Protein AF-A0A4Q3SLE3-F1 (afdb_monomer_lite)

Structure (mmCIF, N/CA/C/O backbone):
data_AF-A0A4Q3SLE3-F1
#
_entry.id   AF-A0A4Q3SLE3-F1
#
loop_
_atom_site.group_PDB
_atom_site.id
_atom_site.type_symbol
_atom_site.label_atom_id
_atom_site.label_alt_id
_atom_site.label_comp_id
_atom_site.label_asym_id
_atom_site.label_entity_id
_atom_site.label_seq_id
_atom_site.pdbx_PDB_ins_code
_atom_site.Cartn_x
_atom_site.Cartn_y
_atom_site.Cartn_z
_atom_site.occupancy
_atom_site.B_iso_or_equiv
_atom_site.auth_seq_id
_atom_site.auth_comp_id
_atom_site.auth_asym_id
_atom_site.auth_atom_id
_atom_site.pdbx_PDB_model_num
ATOM 1 N N . MET A 1 1 ? 1.184 3.377 12.879 1.00 88.19 1 MET A N 1
ATOM 2 C CA . MET A 1 1 ? 1.722 2.509 11.807 1.00 88.19 1 MET A CA 1
ATOM 3 C C . MET A 1 1 ? 2.147 3.395 10.651 1.00 88.19 1 MET A C 1
ATOM 5 O O . MET A 1 1 ? 1.398 4.305 10.328 1.00 88.19 1 MET A O 1
ATOM 9 N N . PHE A 1 2 ? 3.314 3.153 10.057 1.00 89.50 2 PHE A N 1
ATOM 10 C CA . PHE A 1 2 ? 3.859 3.960 8.957 1.00 89.50 2 PHE A CA 1
ATOM 11 C C . PHE A 1 2 ? 4.018 3.076 7.724 1.00 89.50 2 PHE A C 1
ATOM 13 O O . PHE A 1 2 ? 4.779 2.111 7.771 1.00 89.50 2 PHE A O 1
ATOM 20 N N . GLY A 1 3 ? 3.253 3.347 6.664 1.00 85.38 3 GLY A N 1
ATOM 21 C CA . GLY A 1 3 ? 3.380 2.647 5.377 1.00 85.38 3 GLY A CA 1
ATOM 22 C C . GLY A 1 3 ? 3.155 1.131 5.404 1.00 85.38 3 GLY A C 1
ATOM 23 O O . GLY A 1 3 ? 3.492 0.442 4.445 1.00 85.38 3 GLY A O 1
ATOM 24 N N . THR A 1 4 ? 2.629 0.574 6.499 1.00 89.19 4 THR A N 1
ATOM 25 C CA . THR A 1 4 ? 2.456 -0.875 6.635 1.00 89.19 4 THR A CA 1
ATOM 26 C C . THR A 1 4 ? 1.353 -1.360 5.690 1.00 89.19 4 THR A C 1
ATOM 28 O O . THR A 1 4 ? 0.245 -0.820 5.738 1.00 89.19 4 THR A O 1
ATOM 31 N N . PRO A 1 5 ? 1.618 -2.373 4.847 1.00 88.81 5 PRO A N 1
ATOM 32 C CA . PRO A 1 5 ? 0.598 -2.949 3.982 1.00 88.81 5 PRO A CA 1
ATOM 33 C C . PRO A 1 5 ? -0.432 -3.696 4.814 1.00 88.81 5 PRO A C 1
ATOM 35 O O . PRO A 1 5 ? -0.075 -4.617 5.544 1.00 88.81 5 PRO A O 1
ATOM 38 N N . ASN A 1 6 ? -1.703 -3.334 4.658 1.00 89.25 6 ASN A N 1
ATOM 39 C CA . ASN A 1 6 ? -2.808 -4.070 5.254 1.00 89.25 6 ASN A CA 1
ATOM 40 C C . ASN A 1 6 ? -3.577 -4.903 4.230 1.00 89.25 6 ASN A C 1
ATOM 42 O O . ASN A 1 6 ? -4.435 -5.667 4.621 1.00 89.25 6 ASN A O 1
ATOM 46 N N . ASN A 1 7 ? -3.256 -4.831 2.940 1.00 87.38 7 ASN A N 1
ATOM 47 C CA . ASN A 1 7 ? -3.800 -5.735 1.922 1.00 87.38 7 ASN A CA 1
ATOM 48 C C . ASN A 1 7 ? -2.697 -6.180 0.949 1.00 87.38 7 ASN A C 1
ATOM 50 O O . ASN A 1 7 ? -2.881 -6.245 -0.261 1.00 87.38 7 ASN A O 1
ATOM 54 N N . GLY A 1 8 ? -1.492 -6.393 1.484 1.00 85.06 8 GLY A N 1
ATOM 55 C CA . GLY A 1 8 ? -0.308 -6.777 0.718 1.00 85.06 8 GLY A CA 1
ATOM 56 C C . GLY A 1 8 ? 0.221 -5.737 -0.257 1.00 85.06 8 GLY A C 1
ATOM 57 O O . GLY A 1 8 ? -0.176 -4.572 -0.271 1.00 85.06 8 GLY A O 1
ATOM 58 N N . THR A 1 9 ? 1.206 -6.149 -1.042 1.00 80.44 9 THR A N 1
ATOM 59 C CA . THR A 1 9 ? 1.886 -5.303 -2.018 1.00 80.44 9 THR A CA 1
ATOM 60 C C . THR A 1 9 ? 2.323 -6.130 -3.229 1.00 80.44 9 THR A C 1
ATOM 62 O O . THR A 1 9 ? 2.716 -7.288 -3.075 1.00 80.44 9 THR A O 1
ATOM 65 N N . PRO A 1 10 ? 2.296 -5.569 -4.451 1.00 70.50 10 PRO A N 1
ATOM 66 C CA . PRO A 1 10 ? 2.706 -6.285 -5.656 1.00 70.50 10 PRO A CA 1
ATOM 67 C C . PRO A 1 10 ? 4.232 -6.420 -5.803 1.00 70.50 10 PRO A C 1
ATOM 69 O O . PRO A 1 10 ? 4.709 -6.806 -6.867 1.00 70.50 10 PRO A O 1
ATOM 72 N N . TRP A 1 11 ? 5.037 -6.144 -4.769 1.00 71.62 11 TRP A N 1
ATOM 73 C CA . TRP A 1 11 ? 6.487 -6.389 -4.823 1.00 71.62 11 TRP A CA 1
ATOM 74 C C . TRP A 1 11 ? 6.855 -7.854 -5.075 1.00 71.62 11 TRP A C 1
ATOM 76 O O . TRP A 1 11 ? 7.914 -8.117 -5.645 1.00 71.62 11 TRP A O 1
ATOM 86 N N . ALA A 1 12 ? 5.990 -8.804 -4.709 1.00 69.25 12 ALA A N 1
ATOM 87 C CA . ALA A 1 12 ? 6.155 -10.201 -5.102 1.00 69.25 12 ALA A CA 1
ATOM 88 C C . ALA A 1 12 ? 6.059 -10.381 -6.630 1.00 69.25 12 ALA A C 1
ATOM 90 O O . ALA A 1 12 ? 6.907 -11.052 -7.212 1.00 69.25 12 ALA A O 1
ATOM 91 N N . ASP A 1 13 ? 5.120 -9.700 -7.293 1.00 67.38 13 ASP A N 1
ATOM 92 C CA . ASP A 1 13 ? 5.023 -9.689 -8.757 1.00 67.38 13 ASP A CA 1
ATOM 93 C C . ASP A 1 13 ? 6.237 -8.976 -9.398 1.00 67.38 13 ASP A C 1
ATOM 95 O O . ASP A 1 13 ? 6.744 -9.424 -10.431 1.00 67.38 13 ASP A O 1
ATOM 99 N N . VAL A 1 14 ? 6.752 -7.892 -8.782 1.00 66.44 14 VAL A N 1
ATOM 100 C CA . VAL A 1 14 ? 7.976 -7.188 -9.246 1.00 66.44 14 VAL A CA 1
ATOM 101 C C . VAL A 1 14 ? 9.171 -8.136 -9.193 1.00 66.44 14 VAL A C 1
ATOM 103 O O . VAL A 1 14 ? 9.962 -8.203 -10.138 1.00 66.44 14 VAL A O 1
ATOM 106 N N . ARG A 1 15 ? 9.290 -8.889 -8.096 1.00 69.00 15 ARG A N 1
ATOM 107 C CA . ARG A 1 15 ? 10.312 -9.915 -7.907 1.00 69.00 15 ARG A CA 1
ATOM 108 C C . ARG A 1 15 ? 10.216 -10.992 -8.981 1.00 69.00 15 ARG A C 1
ATOM 110 O O . ARG A 1 15 ? 11.207 -11.243 -9.658 1.00 69.00 15 ARG A O 1
ATOM 117 N N . ASP A 1 16 ? 9.049 -11.609 -9.144 1.00 68.19 16 ASP A N 1
ATOM 118 C CA . ASP A 1 16 ? 8.863 -12.735 -10.067 1.00 68.19 16 ASP A CA 1
ATOM 119 C C . ASP A 1 16 ? 9.130 -12.309 -11.520 1.00 68.19 16 ASP A C 1
ATOM 121 O O . ASP A 1 16 ? 9.702 -13.059 -12.319 1.00 68.19 16 ASP A O 1
ATOM 125 N N . MET A 1 17 ? 8.799 -11.058 -11.860 1.00 65.69 17 MET A N 1
ATOM 126 C CA . MET A 1 17 ? 9.192 -10.441 -13.125 1.00 65.69 17 MET A CA 1
ATOM 127 C C . MET A 1 17 ? 10.712 -10.285 -13.243 1.00 65.69 17 MET A C 1
ATOM 129 O O . MET A 1 17 ? 11.279 -10.645 -14.275 1.00 65.69 17 MET A O 1
ATOM 133 N N . ALA A 1 18 ? 11.382 -9.750 -12.220 1.00 65.38 18 ALA A N 1
ATOM 134 C CA . ALA A 1 18 ? 12.831 -9.580 -12.233 1.00 65.38 18 ALA A CA 1
ATOM 135 C C . ALA A 1 18 ? 13.559 -10.926 -12.372 1.00 65.38 18 ALA A C 1
ATOM 137 O O . ALA A 1 18 ? 14.466 -11.041 -13.196 1.00 65.38 18 ALA A O 1
ATOM 138 N N . GLU A 1 19 ? 13.121 -11.955 -11.643 1.00 69.38 19 GLU A N 1
ATOM 139 C CA . GLU A 1 19 ? 13.627 -13.329 -11.746 1.00 69.38 19 GLU A CA 1
ATOM 140 C C . GLU A 1 19 ? 13.411 -13.910 -13.150 1.00 69.38 19 GLU A C 1
ATOM 142 O O . GLU A 1 19 ? 14.327 -14.492 -13.739 1.00 69.38 19 GLU A O 1
ATOM 147 N N . SER A 1 20 ? 12.233 -13.690 -13.738 1.00 66.94 20 SER A N 1
ATOM 148 C CA . SER A 1 20 ? 11.941 -14.109 -15.113 1.00 66.94 20 SER A CA 1
ATOM 149 C C . SER A 1 20 ? 12.852 -13.408 -16.124 1.00 66.94 20 SER A C 1
ATOM 151 O O . SER A 1 20 ? 13.428 -14.056 -16.997 1.00 66.94 20 SER A O 1
ATOM 153 N N . LEU A 1 21 ? 13.032 -12.090 -16.005 1.00 62.25 21 LEU A N 1
ATOM 154 C CA . LEU A 1 21 ? 13.904 -11.307 -16.887 1.00 62.25 21 LEU A CA 1
ATOM 155 C C . LEU A 1 21 ? 15.375 -11.715 -16.751 1.00 62.25 21 LEU A C 1
ATOM 157 O O . LEU A 1 21 ? 16.054 -11.864 -17.766 1.00 62.25 21 LEU A O 1
ATOM 161 N N . LEU A 1 22 ? 15.853 -11.947 -15.526 1.00 64.19 22 LEU A N 1
ATOM 162 C CA . LEU A 1 22 ? 17.177 -12.514 -15.251 1.00 64.19 22 LEU A CA 1
ATOM 163 C C . LEU A 1 22 ? 17.344 -13.872 -15.935 1.00 64.19 22 LEU A C 1
ATOM 165 O O . LEU A 1 22 ? 18.342 -14.096 -16.617 1.00 64.19 22 LEU A O 1
ATOM 169 N N . THR A 1 23 ? 16.336 -14.739 -15.832 1.00 68.56 23 THR A N 1
ATOM 170 C CA . THR A 1 23 ? 16.325 -16.057 -16.478 1.00 68.56 23 THR A CA 1
ATOM 171 C C . THR A 1 23 ? 16.419 -15.931 -17.999 1.00 68.56 23 THR A C 1
ATOM 173 O O . THR A 1 23 ? 17.233 -16.606 -18.628 1.00 68.56 23 THR A O 1
ATOM 176 N N . TYR A 1 24 ? 15.649 -15.033 -18.620 1.00 63.12 24 TYR A N 1
ATOM 177 C CA . TYR A 1 24 ? 15.746 -14.783 -20.063 1.00 63.12 24 TYR A CA 1
ATOM 178 C C . TYR A 1 24 ? 17.107 -14.207 -20.471 1.00 63.12 24 TYR A C 1
ATOM 180 O O . TYR A 1 24 ? 17.649 -14.586 -21.511 1.00 63.12 24 TYR A O 1
ATOM 188 N N . ALA A 1 25 ? 17.677 -13.316 -19.659 1.00 61.69 25 ALA A N 1
ATOM 189 C CA . ALA A 1 25 ? 18.975 -12.718 -19.933 1.00 61.69 25 ALA A CA 1
ATOM 190 C C . ALA A 1 25 ? 20.113 -13.750 -19.832 1.00 61.69 25 ALA A C 1
ATOM 192 O O . ALA A 1 25 ? 20.983 -13.786 -20.703 1.00 61.69 25 ALA A O 1
ATOM 193 N N . MET A 1 26 ? 20.064 -14.638 -18.832 1.00 65.38 26 MET A N 1
ATOM 194 C CA . MET A 1 26 ? 20.988 -15.771 -18.695 1.00 65.38 26 MET A CA 1
ATOM 195 C C . MET A 1 26 ? 20.872 -16.757 -19.863 1.00 65.38 26 MET A C 1
ATOM 197 O O . MET A 1 26 ? 21.886 -17.269 -20.328 1.00 65.38 26 MET A O 1
ATOM 201 N N . ASN A 1 27 ? 19.664 -16.959 -20.399 1.00 72.62 27 ASN A N 1
ATOM 202 C CA . ASN A 1 27 ? 19.414 -17.804 -21.572 1.00 72.62 27 ASN A CA 1
ATOM 203 C C . ASN A 1 27 ? 19.759 -17.131 -22.920 1.00 72.62 27 ASN A C 1
ATOM 205 O O . ASN A 1 27 ? 19.361 -17.613 -23.979 1.00 72.62 27 ASN A O 1
ATOM 209 N N . GLY A 1 28 ? 20.514 -16.026 -22.916 1.00 59.34 28 GLY A N 1
ATOM 210 C CA . GLY A 1 28 ? 21.105 -15.463 -24.134 1.00 59.34 28 GLY A CA 1
ATOM 211 C C . GLY A 1 28 ? 20.201 -14.517 -24.926 1.00 59.34 28 GLY A C 1
ATOM 212 O O . GLY A 1 28 ? 20.498 -14.222 -26.085 1.00 59.34 28 GLY A O 1
ATOM 213 N N . ALA A 1 29 ? 19.131 -13.987 -24.325 1.00 65.44 29 ALA A N 1
ATOM 214 C CA . ALA A 1 29 ? 18.330 -12.928 -24.934 1.00 65.44 29 ALA A CA 1
ATOM 215 C C . ALA A 1 29 ? 19.179 -11.654 -25.147 1.00 65.44 29 ALA A C 1
ATOM 217 O O . ALA A 1 29 ? 19.351 -10.828 -24.251 1.00 65.44 29 ALA A O 1
ATOM 218 N N . VAL A 1 30 ? 19.719 -11.486 -26.360 1.00 55.72 30 VAL A N 1
ATOM 219 C CA . VAL A 1 30 ? 20.685 -10.426 -26.719 1.00 55.72 30 VAL A CA 1
ATOM 220 C C . VAL A 1 30 ? 20.148 -9.013 -26.455 1.00 55.72 30 VAL A C 1
ATOM 222 O O . VAL A 1 30 ? 20.922 -8.120 -26.115 1.00 55.72 30 VAL A O 1
ATOM 225 N N . PHE A 1 31 ? 18.830 -8.812 -26.530 1.00 64.38 31 PHE A N 1
ATOM 226 C CA . PHE A 1 31 ? 18.195 -7.515 -26.279 1.00 64.38 31 PHE A CA 1
ATOM 227 C C . PHE A 1 31 ? 18.210 -7.081 -24.799 1.00 64.38 31 PHE A C 1
ATOM 229 O O . PHE A 1 31 ? 18.032 -5.898 -24.519 1.00 64.38 31 PHE A O 1
ATOM 236 N N . LEU A 1 32 ? 18.453 -8.000 -23.853 1.00 58.75 32 LEU A N 1
ATOM 237 C CA . LEU A 1 32 ? 18.514 -7.702 -22.413 1.00 58.75 32 LEU A CA 1
ATOM 238 C C . LEU A 1 32 ? 19.920 -7.312 -21.931 1.00 58.75 32 LEU A C 1
ATOM 240 O O . LEU A 1 32 ? 20.065 -6.810 -20.817 1.00 58.75 32 LEU A O 1
ATOM 244 N N . LYS A 1 33 ? 20.957 -7.476 -22.768 1.00 59.16 33 LYS A N 1
ATOM 245 C CA . LYS A 1 33 ? 22.358 -7.159 -22.427 1.00 59.16 33 LYS A CA 1
ATOM 246 C C . LYS A 1 33 ? 22.578 -5.752 -21.845 1.00 59.16 33 LYS A C 1
ATOM 248 O O . LYS A 1 33 ? 23.310 -5.666 -20.861 1.00 59.16 33 LYS A O 1
ATOM 253 N N . PRO A 1 34 ? 21.961 -4.668 -22.360 1.00 59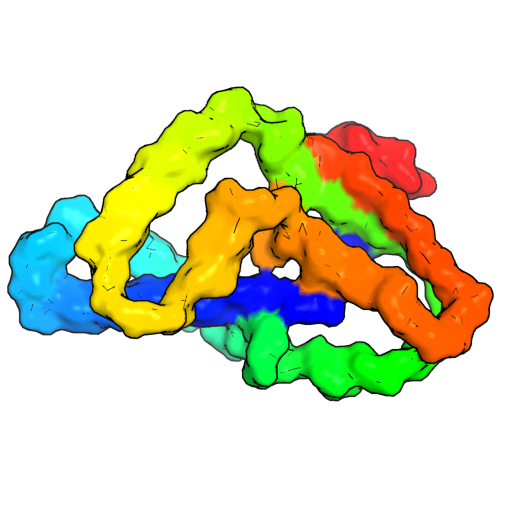.56 34 PRO A N 1
ATOM 254 C CA . PRO A 1 34 ? 22.168 -3.324 -21.808 1.00 59.56 34 PRO A CA 1
ATOM 255 C C . PRO A 1 34 ? 21.666 -3.170 -20.364 1.00 59.56 34 PRO A C 1
ATOM 257 O O . PRO A 1 34 ? 22.139 -2.308 -19.632 1.00 59.56 34 PRO A O 1
ATOM 260 N N . TRP A 1 35 ? 20.728 -4.023 -19.944 1.00 55.66 35 TRP A N 1
ATOM 261 C CA . TRP A 1 35 ? 20.027 -3.932 -18.662 1.00 55.66 35 TRP A CA 1
ATOM 262 C C . TRP A 1 35 ? 20.483 -4.991 -17.655 1.00 55.66 35 TRP A C 1
ATOM 264 O O . TRP A 1 35 ? 19.975 -5.032 -16.536 1.00 55.66 35 TRP A O 1
ATOM 274 N N . MET A 1 36 ? 21.465 -5.826 -18.018 1.00 60.44 36 MET A N 1
ATOM 275 C CA . MET A 1 36 ? 21.992 -6.877 -17.143 1.00 60.44 36 MET A CA 1
ATOM 276 C C . MET A 1 36 ? 22.484 -6.335 -15.803 1.00 60.44 36 MET A C 1
ATOM 278 O O . MET A 1 36 ? 22.325 -7.006 -14.793 1.00 60.44 36 MET A O 1
ATOM 282 N N . PHE A 1 37 ? 23.036 -5.120 -15.758 1.00 53.78 37 PHE A N 1
ATOM 283 C CA . PHE A 1 37 ? 23.487 -4.527 -14.498 1.00 53.78 37 PHE A CA 1
ATOM 284 C C . PHE A 1 37 ? 22.315 -4.188 -13.557 1.00 53.78 37 PHE A C 1
ATOM 286 O O . PHE A 1 37 ? 22.399 -4.478 -12.366 1.00 53.78 37 PHE A O 1
ATOM 293 N N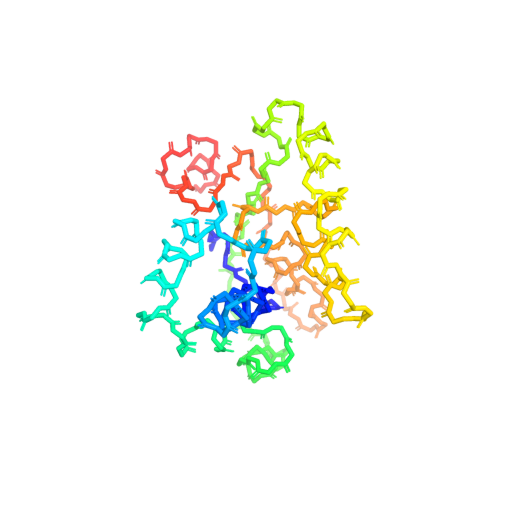 . VAL A 1 38 ? 21.212 -3.641 -14.089 1.00 55.09 38 VAL A N 1
ATOM 294 C CA . VAL A 1 38 ? 19.993 -3.323 -13.322 1.00 55.09 38 VAL A CA 1
ATOM 295 C C . VAL A 1 38 ? 19.355 -4.610 -12.820 1.00 55.09 38 VAL A C 1
ATOM 297 O O . VAL A 1 38 ? 19.051 -4.731 -11.639 1.00 55.09 38 VAL A O 1
ATOM 300 N N . LEU A 1 39 ? 19.220 -5.599 -13.704 1.00 61.34 39 LEU A N 1
ATOM 301 C CA . LEU A 1 39 ? 18.672 -6.909 -13.367 1.00 61.34 39 LEU A CA 1
ATOM 302 C C . LEU A 1 39 ? 19.497 -7.606 -12.282 1.00 61.34 39 LEU A C 1
ATOM 30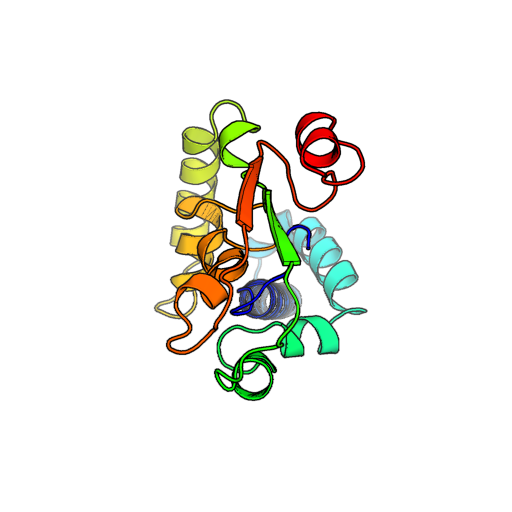4 O O . LEU A 1 39 ? 18.931 -8.161 -11.349 1.00 61.34 39 LEU A O 1
ATOM 308 N N . ASN A 1 40 ? 20.826 -7.536 -12.353 1.00 63.78 40 ASN A N 1
ATOM 309 C CA . ASN A 1 40 ? 21.711 -8.148 -11.363 1.00 63.78 40 ASN A CA 1
ATOM 310 C C . ASN A 1 40 ? 21.650 -7.418 -10.005 1.00 63.78 40 ASN A C 1
ATOM 312 O O . ASN A 1 40 ? 21.713 -8.055 -8.955 1.00 63.78 40 ASN A O 1
ATOM 316 N N . LEU A 1 41 ? 21.467 -6.092 -10.006 1.00 58.16 41 LEU A N 1
ATOM 317 C CA . LEU A 1 41 ? 21.246 -5.311 -8.785 1.00 58.16 41 LEU A CA 1
ATOM 318 C C . LEU A 1 41 ? 19.910 -5.681 -8.119 1.00 58.16 41 LEU A C 1
ATOM 320 O O . LEU A 1 41 ? 19.871 -5.935 -6.918 1.00 58.16 41 LEU A O 1
ATOM 324 N N . VAL A 1 42 ? 18.840 -5.791 -8.910 1.00 60.22 42 VAL A N 1
ATOM 325 C CA . VAL A 1 42 ? 17.516 -6.230 -8.442 1.00 60.22 42 VAL A CA 1
ATOM 326 C C . VAL A 1 42 ? 17.575 -7.676 -7.935 1.00 60.22 42 VAL A C 1
ATOM 328 O O . VAL A 1 42 ? 17.097 -7.958 -6.841 1.00 60.22 42 VAL A O 1
ATOM 331 N N . GLY A 1 43 ? 18.237 -8.582 -8.658 1.00 62.78 43 GLY A N 1
ATOM 332 C CA . GLY A 1 43 ? 18.415 -9.979 -8.249 1.00 62.78 43 GLY A CA 1
ATOM 333 C C . GLY A 1 43 ? 19.146 -10.133 -6.911 1.00 62.78 43 GLY A C 1
ATOM 334 O O . GLY A 1 43 ? 18.751 -10.951 -6.080 1.00 62.78 43 GLY A O 1
ATOM 335 N N . LYS A 1 44 ? 20.163 -9.301 -6.647 1.00 62.34 44 LYS A N 1
ATOM 336 C CA . LYS A 1 44 ? 20.867 -9.278 -5.352 1.00 62.34 44 LYS A CA 1
ATOM 337 C C . LYS A 1 44 ? 19.992 -8.789 -4.195 1.00 62.34 44 LYS A C 1
ATOM 339 O O . LYS A 1 44 ? 20.138 -9.297 -3.088 1.00 62.34 44 LYS A O 1
ATOM 344 N N . LEU A 1 45 ? 19.085 -7.842 -4.438 1.00 55.19 45 LEU A N 1
ATOM 345 C CA . LEU A 1 45 ? 18.128 -7.358 -3.431 1.00 55.19 45 LEU A CA 1
ATOM 346 C C . LEU A 1 45 ? 17.030 -8.392 -3.133 1.00 55.19 45 LEU A C 1
ATOM 348 O O . LEU A 1 45 ? 16.562 -8.513 -2.001 1.00 55.19 45 LEU A O 1
ATOM 352 N N . VAL A 1 46 ? 16.661 -9.173 -4.147 1.00 56.16 46 VAL A N 1
ATOM 353 C CA . VAL A 1 46 ? 15.648 -10.227 -4.063 1.00 56.16 46 VAL A CA 1
ATOM 354 C C . VAL A 1 46 ? 16.149 -11.467 -3.311 1.00 56.16 46 VAL A C 1
ATOM 356 O O . VAL A 1 46 ? 15.391 -12.053 -2.539 1.00 56.16 46 VAL A O 1
ATOM 359 N N . GLY A 1 47 ? 17.417 -11.858 -3.483 1.00 55.84 47 GLY A N 1
ATOM 360 C CA . GLY A 1 47 ? 17.955 -13.128 -2.971 1.00 55.84 47 GLY A CA 1
ATOM 361 C C . GLY A 1 47 ? 17.927 -13.318 -1.445 1.00 55.84 47 GLY A C 1
ATOM 362 O O . GLY A 1 47 ? 17.997 -14.452 -0.983 1.00 55.84 47 GLY A O 1
ATOM 363 N N . GLY A 1 48 ? 17.795 -12.244 -0.657 1.00 56.47 48 GLY A N 1
ATOM 364 C CA . GLY A 1 48 ? 17.737 -12.306 0.813 1.00 56.47 48 GLY A CA 1
ATOM 365 C C . GLY A 1 48 ? 16.337 -12.169 1.427 1.00 56.47 48 GLY A C 1
ATOM 366 O O . GLY A 1 48 ? 16.170 -12.413 2.617 1.00 56.47 48 GLY A O 1
ATOM 367 N N . THR A 1 49 ? 15.328 -11.773 0.645 1.00 59.09 49 THR A N 1
ATOM 368 C CA . THR A 1 49 ? 14.017 -11.309 1.153 1.00 59.09 49 THR A CA 1
ATOM 369 C C . THR A 1 49 ? 12.829 -12.097 0.592 1.00 59.09 49 THR A C 1
ATOM 371 O O . THR A 1 49 ? 11.674 -11.742 0.832 1.00 59.09 49 THR A O 1
ATOM 374 N N . GLN A 1 50 ? 13.085 -13.195 -0.132 1.00 66.38 50 GLN A N 1
ATOM 375 C CA . GLN A 1 50 ? 12.060 -13.921 -0.888 1.00 66.38 50 GLN A CA 1
ATOM 376 C C . GLN A 1 50 ? 10.864 -14.365 -0.035 1.00 66.38 50 GLN A C 1
ATOM 378 O O . GLN A 1 50 ? 9.730 -14.174 -0.466 1.00 66.38 50 GLN A O 1
ATOM 383 N N . THR A 1 51 ? 11.078 -14.918 1.164 1.00 75.62 51 THR A N 1
ATOM 384 C CA . THR A 1 51 ? 9.975 -15.414 2.008 1.00 75.62 51 THR A CA 1
ATOM 385 C C . THR A 1 51 ? 9.093 -14.280 2.516 1.00 75.62 51 THR A C 1
ATOM 387 O O . THR A 1 51 ? 7.878 -14.350 2.362 1.00 75.62 51 THR A O 1
ATOM 390 N N . SER A 1 52 ? 9.685 -13.210 3.048 1.00 76.12 52 SER A N 1
ATOM 391 C CA . SER A 1 52 ? 8.934 -12.047 3.533 1.00 76.12 52 SER A CA 1
ATOM 392 C C . SER A 1 52 ? 8.189 -11.350 2.394 1.00 76.12 52 SER A C 1
ATOM 394 O O . SER A 1 52 ? 7.020 -11.020 2.543 1.00 76.12 52 SER A O 1
ATOM 396 N N . LEU A 1 53 ? 8.808 -11.214 1.216 1.00 74.69 53 LEU A N 1
ATOM 397 C CA . LEU A 1 53 ? 8.130 -10.681 0.031 1.00 74.69 53 LEU A CA 1
ATOM 398 C C . LEU A 1 53 ? 6.970 -11.578 -0.430 1.00 74.69 53 LEU A C 1
ATOM 400 O O . LEU A 1 53 ? 5.941 -11.053 -0.833 1.00 74.69 53 LEU A O 1
ATOM 404 N N . LYS A 1 54 ? 7.096 -12.915 -0.350 1.00 78.25 54 LYS A N 1
ATOM 405 C CA . LYS A 1 54 ? 5.979 -13.847 -0.625 1.00 78.25 54 LYS A CA 1
ATOM 406 C C . LYS A 1 54 ? 4.854 -13.699 0.396 1.00 78.25 54 LYS A C 1
ATOM 408 O O . LYS A 1 54 ? 3.692 -13.688 0.019 1.00 78.25 54 LYS A O 1
ATOM 413 N N . GLN A 1 55 ? 5.185 -13.562 1.677 1.00 82.81 55 GLN A N 1
ATOM 414 C CA . GLN A 1 55 ? 4.187 -13.350 2.727 1.00 82.81 55 GLN A CA 1
ATOM 415 C C . GLN A 1 55 ? 3.445 -12.021 2.553 1.00 82.81 55 GLN A C 1
ATOM 417 O O . GLN A 1 55 ? 2.271 -11.941 2.904 1.00 82.81 55 GLN A O 1
ATOM 422 N N . MET A 1 56 ? 4.109 -11.010 1.985 1.00 81.75 56 MET A N 1
ATOM 423 C CA . MET A 1 56 ? 3.524 -9.703 1.695 1.00 81.75 56 MET A CA 1
ATOM 424 C C . MET A 1 56 ? 2.727 -9.643 0.375 1.00 81.75 56 MET A C 1
ATOM 426 O O . MET A 1 56 ? 2.230 -8.577 0.012 1.00 81.75 56 MET A O 1
ATOM 430 N N . ASP A 1 57 ? 2.586 -10.756 -0.346 1.00 82.19 57 ASP A N 1
ATOM 431 C CA . ASP A 1 57 ? 1.843 -10.798 -1.605 1.00 82.19 57 ASP A CA 1
ATOM 432 C C . ASP A 1 57 ? 0.336 -10.555 -1.408 1.00 82.19 57 ASP A C 1
ATOM 434 O O . ASP A 1 57 ? -0.270 -11.018 -0.441 1.00 82.19 57 ASP A O 1
ATOM 438 N N . ILE A 1 58 ? -0.294 -9.859 -2.356 1.00 78.75 58 ILE A N 1
ATOM 439 C CA . ILE A 1 58 ? -1.724 -9.518 -2.281 1.00 78.75 58 ILE A CA 1
ATOM 440 C C . ILE A 1 58 ? -2.649 -10.725 -2.496 1.00 78.75 58 ILE A C 1
ATOM 442 O O . ILE A 1 58 ? -3.779 -10.720 -2.017 1.00 78.75 58 ILE A O 1
ATOM 446 N N . LYS A 1 59 ? -2.204 -11.767 -3.214 1.00 79.12 59 LYS A N 1
ATOM 447 C CA . LYS A 1 59 ? -3.048 -12.930 -3.560 1.00 79.12 59 LYS A CA 1
ATOM 448 C C . LYS A 1 59 ? -2.744 -14.155 -2.709 1.00 79.12 59 LYS A C 1
ATOM 450 O O . LYS A 1 59 ? -3.647 -14.895 -2.340 1.00 79.12 59 LYS A O 1
ATOM 455 N N . THR A 1 60 ? -1.464 -14.396 -2.473 1.00 81.88 60 THR A N 1
ATOM 456 C CA . THR A 1 60 ? -0.910 -15.611 -1.862 1.00 81.88 60 THR A CA 1
ATOM 457 C C . THR A 1 60 ? -0.285 -15.352 -0.495 1.00 81.88 60 THR A C 1
ATOM 459 O O . THR A 1 60 ? 0.148 -16.296 0.166 1.00 81.88 60 THR A O 1
ATOM 462 N N . GLY A 1 61 ? -0.233 -14.087 -0.071 1.00 84.81 61 GLY A N 1
ATOM 463 C CA . GLY A 1 61 ? 0.334 -13.684 1.203 1.00 84.81 61 GLY A CA 1
ATOM 464 C C . GLY A 1 61 ? -0.553 -14.008 2.402 1.00 84.81 61 GLY A C 1
ATOM 465 O O . GLY A 1 61 ? -1.607 -14.636 2.307 1.00 84.81 61 GLY A O 1
ATOM 466 N N . ILE A 1 62 ? -0.109 -13.548 3.569 1.00 88.81 62 ILE A N 1
ATOM 467 C CA . ILE A 1 62 ? -0.718 -13.895 4.862 1.00 88.81 62 ILE A CA 1
ATOM 468 C C . ILE A 1 62 ? -1.904 -12.997 5.248 1.00 88.81 62 ILE A C 1
ATOM 470 O O . ILE A 1 62 ? -2.573 -13.277 6.238 1.00 88.81 62 ILE A O 1
ATOM 474 N N . TYR A 1 63 ? -2.201 -11.936 4.488 1.00 85.62 63 TYR A N 1
ATOM 475 C CA . TYR A 1 63 ? -3.219 -10.942 4.867 1.00 85.62 63 TYR A CA 1
ATOM 476 C C . TYR A 1 63 ? -4.630 -11.505 4.958 1.00 85.62 63 TYR A C 1
ATOM 478 O O . TYR A 1 63 ? -5.377 -11.085 5.831 1.00 85.62 63 TYR A O 1
ATOM 486 N N . GLY A 1 64 ? -4.983 -12.494 4.132 1.00 81.38 64 GLY A N 1
ATOM 487 C CA . GLY A 1 64 ? -6.279 -13.169 4.256 1.00 81.38 64 GLY A CA 1
ATOM 488 C C . GLY A 1 64 ? -6.451 -13.906 5.590 1.00 81.38 64 GLY A C 1
ATOM 489 O O . GLY A 1 64 ? -7.575 -14.078 6.045 1.00 81.38 64 GLY A O 1
ATOM 490 N N . LEU A 1 65 ? -5.348 -14.317 6.228 1.00 84.56 65 LEU A N 1
ATOM 491 C CA . LEU A 1 65 ? -5.355 -14.934 7.558 1.00 84.56 65 LEU A CA 1
ATOM 492 C C . LEU A 1 65 ? -5.306 -13.890 8.681 1.00 84.56 65 LEU A C 1
ATOM 494 O O . LEU A 1 65 ? -5.853 -14.132 9.750 1.00 84.56 65 LEU A O 1
ATOM 498 N N . LEU A 1 66 ? -4.622 -12.762 8.460 1.00 85.50 66 LEU A N 1
ATOM 499 C CA . LEU A 1 66 ? -4.461 -11.707 9.467 1.00 85.50 66 LEU A CA 1
ATOM 500 C C . LEU A 1 66 ? -5.669 -10.766 9.551 1.00 85.50 66 LEU A C 1
ATOM 502 O O . LEU A 1 66 ? -5.979 -10.275 10.630 1.00 85.50 66 LEU A O 1
ATOM 506 N N . ASN A 1 67 ? -6.348 -10.520 8.432 1.00 85.31 67 ASN A N 1
ATOM 507 C CA . ASN A 1 67 ? -7.505 -9.633 8.351 1.00 85.31 67 ASN A CA 1
ATOM 508 C C . ASN A 1 67 ? -8.804 -10.440 8.348 1.00 85.31 67 ASN A C 1
ATOM 510 O O . ASN A 1 67 ? -9.596 -10.369 7.408 1.00 85.31 67 ASN A O 1
ATOM 514 N N . ASP A 1 68 ? -9.034 -11.205 9.410 1.00 84.50 68 ASP A N 1
ATOM 515 C CA . ASP A 1 68 ? -10.266 -11.981 9.599 1.00 84.50 68 ASP A CA 1
ATOM 516 C C . ASP A 1 68 ? -11.504 -11.103 9.894 1.00 84.50 68 ASP A C 1
ATOM 518 O O . ASP A 1 68 ? -12.624 -11.602 9.998 1.00 84.50 68 ASP A O 1
ATOM 522 N N . GLY A 1 69 ? -11.308 -9.784 10.001 1.00 82.44 69 GLY A N 1
ATOM 523 C CA . GLY A 1 69 ? -12.345 -8.798 10.294 1.00 82.44 69 GLY A CA 1
ATOM 524 C C . GLY A 1 69 ? -12.595 -8.591 11.787 1.00 82.44 69 GLY A C 1
ATOM 525 O O . GLY A 1 69 ? -13.387 -7.717 12.143 1.00 82.44 69 GLY A O 1
ATOM 526 N N . THR A 1 70 ? -11.904 -9.328 12.659 1.00 87.69 70 THR A N 1
ATOM 527 C CA . THR A 1 70 ? -11.997 -9.167 14.109 1.00 87.69 70 THR A CA 1
ATOM 528 C C . THR A 1 70 ? -11.494 -7.783 14.519 1.00 87.69 70 THR A C 1
ATOM 530 O O . THR A 1 70 ? -10.474 -7.297 14.028 1.00 87.69 70 THR A O 1
ATOM 533 N N . ASP A 1 71 ? -12.234 -7.115 15.406 1.00 89.19 71 ASP A N 1
ATOM 534 C CA . ASP A 1 71 ? -11.823 -5.825 15.961 1.00 89.19 71 ASP A CA 1
ATOM 535 C C . ASP A 1 71 ? -10.608 -6.020 16.885 1.00 89.19 71 ASP A C 1
ATOM 537 O O . ASP A 1 71 ? -10.707 -6.782 17.853 1.00 89.19 71 ASP A O 1
ATOM 541 N N . PRO A 1 72 ? -9.474 -5.334 16.640 1.00 88.62 72 PRO A N 1
ATOM 542 C CA . PRO A 1 72 ? -8.300 -5.439 17.502 1.00 88.62 72 PRO A CA 1
ATOM 543 C C . PRO A 1 72 ? -8.532 -4.883 18.917 1.00 88.62 72 PRO A C 1
ATOM 545 O O . PRO A 1 72 ? -7.724 -5.131 19.811 1.00 88.62 72 PRO A O 1
ATOM 548 N N . GLY A 1 73 ? -9.599 -4.111 19.146 1.00 90.25 73 GLY A N 1
ATOM 549 C CA . GLY A 1 73 ? -9.978 -3.584 20.460 1.00 90.25 73 GLY A CA 1
ATOM 550 C C . GLY A 1 73 ? -9.057 -2.482 20.995 1.00 90.25 73 GLY A C 1
ATOM 551 O O . GLY A 1 73 ? -9.284 -1.978 22.096 1.00 90.25 73 GLY A O 1
ATOM 552 N N . ILE A 1 74 ? -8.043 -2.086 20.221 1.00 89.31 74 ILE A N 1
ATOM 553 C CA . ILE A 1 74 ? -7.088 -1.029 20.550 1.00 89.31 74 ILE A CA 1
ATOM 554 C C . ILE A 1 74 ? -7.112 0.063 19.470 1.00 89.31 74 ILE A C 1
ATOM 556 O O . ILE A 1 74 ? -7.052 -0.257 18.281 1.00 89.31 74 ILE A O 1
ATOM 560 N N . PRO A 1 75 ? -7.191 1.354 19.842 1.00 88.94 75 PRO A N 1
ATOM 561 C CA . PRO A 1 75 ? -7.050 2.443 18.884 1.00 8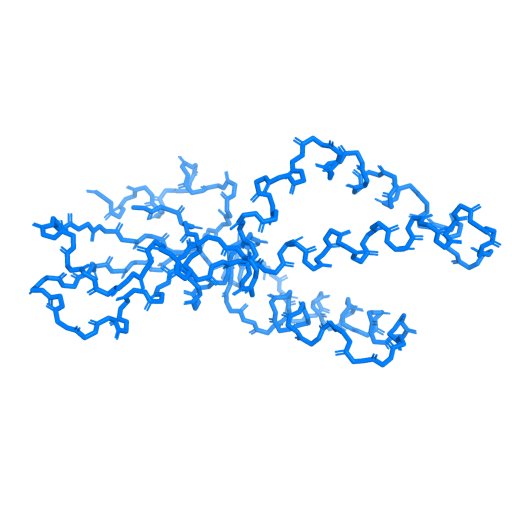8.94 75 PRO A CA 1
ATOM 562 C C . PRO A 1 75 ? -5.628 2.494 18.332 1.00 88.94 75 PRO A C 1
ATOM 564 O O . PRO A 1 75 ? -4.658 2.312 19.070 1.00 88.94 75 PRO A O 1
ATOM 567 N N . TYR A 1 76 ? -5.491 2.801 17.048 1.00 88.44 76 TYR A N 1
ATOM 568 C CA . TYR A 1 76 ? -4.193 3.059 16.444 1.00 88.44 76 TYR A CA 1
ATOM 569 C C . TYR A 1 76 ? -4.306 4.070 15.304 1.00 88.44 76 TYR A C 1
ATOM 571 O O . TYR A 1 76 ? -5.375 4.285 14.733 1.00 88.44 76 TYR A O 1
ATOM 579 N N . VAL A 1 77 ? -3.172 4.691 14.988 1.00 92.56 77 VAL A N 1
ATOM 580 C CA . VAL A 1 77 ? -3.036 5.715 13.948 1.00 92.56 77 VAL A CA 1
ATOM 581 C C . VAL A 1 77 ? -2.280 5.135 12.759 1.00 92.56 77 VAL A C 1
ATOM 583 O O . VAL A 1 77 ? -1.308 4.390 12.933 1.00 92.56 77 VAL A O 1
ATOM 586 N N . ILE A 1 78 ? -2.701 5.485 11.549 1.00 93.75 78 ILE A N 1
ATOM 587 C CA . ILE A 1 78 ? -2.058 5.121 10.288 1.00 93.75 78 ILE A CA 1
ATOM 588 C C . ILE A 1 78 ? -1.496 6.386 9.639 1.00 93.75 78 ILE A C 1
ATOM 590 O O . ILE A 1 78 ? -2.209 7.362 9.431 1.00 93.75 78 ILE A O 1
ATOM 594 N N . VAL A 1 79 ? -0.221 6.342 9.268 1.00 93.69 79 VAL A N 1
ATOM 595 C CA . VAL A 1 79 ? 0.446 7.369 8.468 1.00 93.69 79 VAL A CA 1
ATOM 596 C C . VAL A 1 79 ? 0.782 6.758 7.109 1.00 93.69 79 VAL A C 1
ATOM 598 O O . VAL A 1 79 ? 1.522 5.774 7.028 1.00 93.69 79 VAL A O 1
ATOM 601 N N . ALA A 1 80 ? 0.199 7.320 6.051 1.00 93.31 80 ALA A N 1
ATOM 602 C CA . ALA A 1 80 ? 0.308 6.855 4.672 1.00 93.31 80 ALA A CA 1
ATOM 603 C C . ALA A 1 80 ? 1.052 7.886 3.810 1.00 93.31 80 ALA A C 1
ATOM 605 O O . ALA A 1 80 ? 0.614 9.019 3.622 1.00 93.31 80 ALA A O 1
ATOM 606 N N . GLY A 1 81 ? 2.202 7.486 3.292 1.00 89.75 81 GLY A N 1
ATOM 607 C CA . GLY A 1 81 ? 3.088 8.290 2.467 1.00 89.75 81 GLY A CA 1
ATOM 608 C C . GLY A 1 81 ? 2.620 8.333 1.019 1.00 89.75 81 GLY A C 1
ATOM 609 O O . GLY A 1 81 ? 2.111 7.354 0.480 1.00 89.75 81 GLY A O 1
ATOM 610 N N . ASN A 1 82 ? 2.791 9.479 0.373 1.00 88.00 82 ASN A N 1
ATOM 611 C CA . ASN A 1 82 ? 2.445 9.674 -1.022 1.00 88.00 82 ASN A CA 1
ATOM 612 C C . ASN A 1 82 ? 3.612 10.301 -1.790 1.00 88.00 82 ASN A C 1
ATOM 614 O O . ASN A 1 82 ? 3.847 11.509 -1.746 1.00 88.00 82 ASN A O 1
ATOM 618 N N . THR A 1 83 ? 4.313 9.476 -2.564 1.00 81.50 83 THR A N 1
ATOM 619 C CA . THR A 1 83 ? 5.445 9.901 -3.402 1.00 81.50 83 THR A CA 1
ATOM 620 C C . THR A 1 83 ? 5.046 10.859 -4.521 1.00 81.50 83 THR A C 1
ATOM 622 O O . THR A 1 83 ? 5.869 11.672 -4.950 1.00 81.50 83 THR A O 1
ATOM 625 N N . LYS A 1 84 ? 3.781 10.838 -4.965 1.00 78.94 84 LYS A N 1
ATOM 626 C CA . LYS A 1 84 ? 3.279 11.779 -5.981 1.00 78.94 84 LYS A CA 1
ATOM 627 C C . LYS A 1 84 ? 3.365 13.235 -5.533 1.00 78.94 84 LYS A C 1
ATOM 629 O O . LYS A 1 84 ? 3.456 14.120 -6.374 1.00 78.94 84 LYS A O 1
ATOM 634 N N . GLU A 1 85 ? 3.345 13.479 -4.226 1.00 77.06 85 GLU A N 1
ATOM 635 C CA . GLU A 1 85 ? 3.445 14.821 -3.647 1.00 77.06 85 GLU A CA 1
ATOM 636 C C . GLU A 1 85 ? 4.900 15.295 -3.494 1.00 77.06 85 GLU A C 1
ATOM 638 O O . GLU A 1 85 ? 5.139 16.464 -3.202 1.00 77.06 85 GLU A O 1
ATOM 643 N N . ILE A 1 86 ? 5.874 14.402 -3.707 1.00 71.38 86 ILE A N 1
ATOM 644 C CA . ILE A 1 86 ? 7.311 14.665 -3.547 1.00 71.38 86 ILE A CA 1
ATOM 645 C C . ILE A 1 86 ? 7.995 14.799 -4.906 1.00 71.38 86 ILE A C 1
ATOM 647 O O . ILE A 1 86 ? 8.882 15.631 -5.074 1.00 71.38 86 ILE A 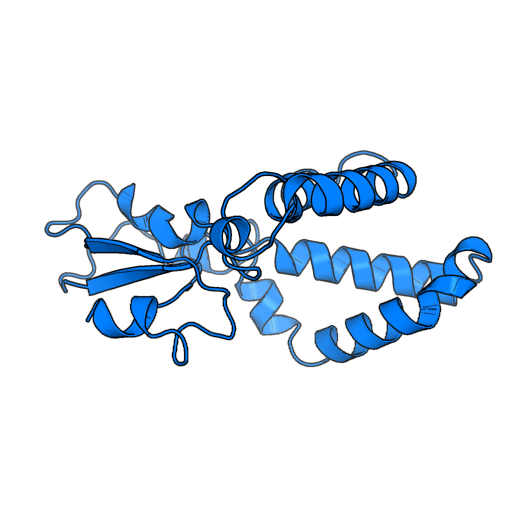O 1
ATOM 651 N N . ILE A 1 87 ? 7.617 13.957 -5.874 1.00 64.12 87 ILE A N 1
ATOM 652 C CA . ILE A 1 87 ? 8.323 13.844 -7.151 1.00 64.12 87 ILE A CA 1
ATOM 653 C C . ILE A 1 87 ? 7.878 14.973 -8.096 1.00 64.12 87 ILE A C 1
ATOM 655 O O . ILE A 1 87 ? 6.748 14.946 -8.598 1.00 64.12 87 ILE A O 1
ATOM 659 N N . PRO A 1 88 ? 8.755 15.942 -8.426 1.00 56.53 88 PRO A N 1
ATOM 660 C CA . PRO A 1 88 ? 8.441 16.932 -9.445 1.00 56.53 88 PRO A CA 1
ATOM 661 C C . PRO A 1 88 ? 8.299 16.231 -10.802 1.00 56.53 88 PRO A C 1
ATOM 663 O O . PRO A 1 88 ? 9.154 15.438 -11.193 1.00 56.53 88 PRO A O 1
ATOM 666 N N . LYS A 1 89 ? 7.213 16.526 -11.529 1.00 59.97 89 LYS A N 1
ATOM 667 C CA . LYS A 1 89 ? 6.883 15.915 -12.833 1.00 59.97 89 LYS A CA 1
ATOM 668 C C . LYS A 1 89 ? 6.709 14.386 -12.796 1.00 59.97 89 LYS A C 1
ATOM 670 O O . LYS A 1 89 ? 7.051 13.700 -13.759 1.00 59.97 89 LYS A O 1
ATOM 675 N N . PHE A 1 90 ? 6.140 13.852 -11.712 1.00 63.12 90 PHE A N 1
ATOM 676 C CA . PHE A 1 90 ? 5.808 12.427 -11.571 1.00 63.12 90 PHE A CA 1
ATOM 677 C C . PHE A 1 90 ? 5.146 11.827 -12.827 1.00 63.12 90 PHE A C 1
ATOM 679 O O . PHE A 1 90 ? 5.541 10.756 -13.279 1.00 63.12 90 PHE A O 1
ATOM 686 N N . GLU A 1 91 ? 4.195 12.543 -13.433 1.00 63.91 91 GLU A N 1
ATOM 687 C CA . GLU A 1 91 ? 3.465 12.087 -14.625 1.00 63.91 91 GLU A CA 1
ATOM 688 C C . GLU A 1 91 ? 4.365 11.859 -15.851 1.00 63.91 91 GLU A C 1
ATOM 690 O O . GLU A 1 91 ? 4.153 10.909 -16.608 1.00 63.91 91 GLU A O 1
ATOM 695 N N . GLU A 1 92 ? 5.395 12.688 -16.041 1.00 60.34 92 GLU A N 1
ATOM 696 C CA . GLU A 1 92 ? 6.322 12.588 -17.175 1.00 60.34 92 GLU A CA 1
ATOM 697 C C . GLU A 1 92 ? 7.217 11.346 -17.029 1.00 60.34 92 GLU A C 1
ATOM 699 O O . GLU A 1 92 ? 7.317 10.526 -17.946 1.00 60.34 92 GLU A O 1
ATOM 704 N N . THR A 1 93 ? 7.786 11.148 -15.837 1.00 56.69 93 THR A N 1
ATOM 705 C CA . THR A 1 93 ? 8.617 9.980 -15.501 1.00 56.69 93 THR A CA 1
ATOM 706 C C . THR A 1 93 ? 7.810 8.680 -15.541 1.00 56.69 93 THR A C 1
ATOM 708 O O . THR A 1 93 ? 8.260 7.687 -16.117 1.00 56.69 93 THR A O 1
ATOM 711 N N . ALA A 1 94 ? 6.591 8.689 -14.993 1.00 61.78 94 ALA A N 1
ATOM 712 C CA . ALA A 1 94 ? 5.685 7.545 -15.016 1.00 61.78 94 ALA A CA 1
ATOM 713 C C . ALA A 1 94 ? 5.298 7.153 -16.452 1.00 61.78 94 ALA A C 1
ATOM 715 O O . ALA A 1 94 ? 5.327 5.974 -16.795 1.00 61.78 94 ALA A O 1
ATOM 716 N N . SER A 1 95 ? 5.006 8.129 -17.318 1.00 63.09 95 SER A N 1
ATOM 717 C CA . SER A 1 95 ? 4.655 7.906 -18.729 1.00 63.09 95 SER A CA 1
ATOM 718 C C . SER A 1 95 ? 5.804 7.299 -19.544 1.00 63.09 95 SER A C 1
ATOM 720 O O . SER A 1 95 ? 5.592 6.378 -20.341 1.00 63.09 95 SER A O 1
ATOM 722 N N . LEU A 1 96 ? 7.040 7.766 -19.328 1.00 61.00 96 LEU A N 1
ATOM 723 C CA . LEU A 1 96 ? 8.228 7.210 -19.984 1.00 61.00 96 LEU A CA 1
ATOM 724 C C . LEU A 1 96 ? 8.470 5.752 -19.581 1.00 61.00 96 LEU A C 1
ATOM 726 O O . LEU A 1 96 ? 8.702 4.904 -20.447 1.00 61.00 96 LEU A O 1
ATOM 730 N N . LEU A 1 97 ? 8.369 5.455 -18.285 1.00 57.72 97 LEU A N 1
ATOM 731 C CA . LEU A 1 97 ? 8.512 4.098 -17.770 1.00 57.72 97 LEU A CA 1
ATOM 732 C C . LEU A 1 97 ? 7.382 3.191 -18.278 1.00 57.72 97 LEU A C 1
ATOM 734 O O . LEU A 1 97 ? 7.674 2.132 -18.833 1.00 57.72 97 LEU A O 1
ATOM 738 N N . SER A 1 98 ? 6.115 3.612 -18.199 1.00 61.94 98 SER A N 1
ATOM 739 C CA . SER A 1 98 ? 4.968 2.812 -18.666 1.00 61.94 98 SER A CA 1
ATOM 740 C C . SER A 1 98 ? 5.064 2.455 -20.155 1.00 61.94 98 SER A C 1
ATOM 742 O O . SER A 1 98 ? 4.804 1.311 -20.541 1.00 61.94 98 SER A O 1
ATOM 744 N N . ARG A 1 99 ? 5.523 3.386 -21.007 1.00 63.66 99 ARG A N 1
ATOM 745 C CA . ARG A 1 99 ? 5.773 3.138 -22.441 1.00 63.66 99 ARG A CA 1
ATOM 746 C C . ARG A 1 99 ? 6.870 2.105 -22.691 1.00 63.66 99 ARG A C 1
ATOM 748 O O . ARG A 1 99 ? 6.811 1.364 -23.674 1.00 63.66 99 ARG A O 1
ATOM 755 N N . LEU A 1 100 ? 7.879 2.058 -21.826 1.00 57.47 100 LEU A N 1
ATOM 756 C CA . LEU A 1 100 ? 8.938 1.055 -21.885 1.00 57.47 100 LEU A CA 1
ATOM 757 C C . LEU A 1 100 ? 8.410 -0.318 -21.431 1.00 57.47 100 LEU A C 1
ATOM 759 O O . LEU A 1 100 ? 8.632 -1.323 -22.108 1.00 57.47 100 LEU A O 1
ATOM 763 N N . PHE A 1 101 ? 7.646 -0.351 -20.334 1.00 56.84 101 PHE A N 1
ATOM 764 C CA . PHE A 1 101 ? 7.056 -1.570 -19.770 1.00 56.84 101 PHE A CA 1
ATOM 765 C C . PHE A 1 101 ? 6.020 -2.212 -20.696 1.00 56.84 101 PHE A C 1
ATOM 767 O O . PHE A 1 101 ? 6.032 -3.428 -20.893 1.00 56.84 101 PHE A O 1
ATOM 774 N N . THR A 1 102 ? 5.176 -1.414 -21.351 1.00 61.72 102 THR A N 1
ATOM 775 C CA . THR A 1 102 ? 4.206 -1.915 -22.341 1.00 61.72 102 THR A CA 1
ATOM 776 C C . THR A 1 102 ? 4.871 -2.585 -23.544 1.00 61.72 102 THR A C 1
ATOM 778 O O . THR A 1 102 ? 4.290 -3.511 -24.105 1.00 61.72 102 THR A O 1
ATOM 781 N N . ARG A 1 103 ? 6.102 -2.200 -23.915 1.00 58.00 103 ARG A N 1
ATOM 782 C CA . ARG A 1 103 ? 6.862 -2.852 -25.000 1.00 58.00 103 ARG A CA 1
ATOM 783 C C . ARG A 1 103 ? 7.484 -4.192 -24.602 1.00 58.00 103 ARG A C 1
ATOM 785 O O . ARG A 1 103 ? 7.660 -5.046 -25.464 1.00 58.00 103 ARG A O 1
ATOM 792 N N . LEU A 1 104 ? 7.794 -4.392 -23.321 1.00 53.81 104 LEU A N 1
ATOM 793 C CA . LEU A 1 104 ? 8.326 -5.657 -22.787 1.00 53.81 104 LEU A CA 1
ATOM 794 C C . LEU A 1 104 ? 7.220 -6.682 -22.473 1.00 53.81 104 LEU A C 1
ATOM 796 O O . LEU A 1 104 ? 7.495 -7.855 -22.217 1.00 53.81 104 LEU A O 1
ATOM 800 N N . ARG A 1 105 ? 5.954 -6.257 -22.517 1.00 54.72 105 ARG A N 1
ATOM 801 C CA . ARG A 1 105 ? 4.792 -7.041 -22.105 1.00 54.72 105 ARG A CA 1
ATOM 802 C C . ARG A 1 105 ? 4.402 -8.096 -23.149 1.00 54.72 105 ARG A C 1
ATOM 804 O O . ARG A 1 105 ? 3.742 -7.797 -24.142 1.00 54.72 105 ARG A O 1
ATOM 811 N N . LYS A 1 106 ? 4.678 -9.374 -22.866 1.00 50.09 106 LYS A N 1
ATOM 812 C CA . LYS A 1 106 ? 3.840 -10.476 -23.372 1.00 50.09 106 LYS A CA 1
ATOM 813 C C . LYS A 1 106 ? 2.636 -10.641 -22.428 1.00 50.09 106 LYS A C 1
ATOM 815 O O . LYS A 1 106 ? 2.807 -10.928 -21.255 1.00 50.09 106 LYS A O 1
ATOM 820 N N . ARG A 1 107 ? 1.441 -10.358 -22.964 1.00 50.12 107 ARG A N 1
ATOM 821 C CA . ARG A 1 107 ? 0.060 -10.588 -22.465 1.00 50.12 107 ARG A CA 1
ATOM 822 C C . ARG A 1 107 ? -0.135 -10.959 -20.971 1.00 50.12 107 ARG A C 1
ATOM 824 O O . ARG A 1 107 ? 0.165 -12.065 -20.550 1.00 50.12 107 ARG A O 1
ATOM 831 N N . GLY A 1 108 ? -0.824 -10.070 -20.242 1.00 51.34 108 GLY A N 1
ATOM 832 C CA . GLY A 1 108 ? -1.743 -10.426 -19.142 1.00 51.34 108 GLY A CA 1
ATOM 833 C C . GLY A 1 108 ? -1.261 -10.302 -17.689 1.00 51.34 108 GLY A C 1
ATOM 834 O O . GLY A 1 108 ? -2.045 -9.878 -16.853 1.00 51.34 108 GLY A O 1
ATOM 835 N N . ALA A 1 109 ? -0.008 -10.625 -17.363 1.00 52.59 109 ALA A N 1
ATOM 836 C CA . ALA A 1 109 ? 0.348 -10.915 -15.963 1.00 52.59 109 ALA A CA 1
ATOM 837 C C . ALA A 1 109 ? 0.597 -9.702 -15.033 1.00 52.59 109 ALA A C 1
ATOM 839 O O . ALA A 1 109 ? 0.626 -9.884 -13.822 1.00 52.59 109 ALA A O 1
ATOM 840 N N . TYR A 1 110 ? 0.750 -8.476 -15.552 1.00 57.25 110 TYR A N 1
ATOM 841 C CA . TYR A 1 110 ? 1.345 -7.360 -14.786 1.00 57.25 110 TYR A CA 1
ATOM 842 C C . TYR A 1 110 ? 0.481 -6.090 -14.681 1.00 57.25 110 TYR A C 1
ATOM 844 O O . TYR A 1 110 ? 1.003 -5.013 -14.407 1.00 57.25 110 TYR A O 1
ATOM 852 N N . ASP A 1 111 ? -0.837 -6.184 -14.880 1.00 61.22 111 ASP A N 1
ATOM 853 C CA . ASP A 1 111 ? -1.737 -5.021 -14.745 1.00 61.22 111 ASP A CA 1
ATOM 854 C C . ASP A 1 111 ? -1.743 -4.421 -13.330 1.00 61.22 111 ASP A C 1
ATOM 856 O O . ASP A 1 111 ? -1.825 -3.202 -13.174 1.00 61.22 111 ASP A O 1
ATOM 860 N N . ALA A 1 112 ? -1.590 -5.259 -12.300 1.00 60.31 112 ALA A N 1
ATOM 861 C CA . ALA A 1 112 ? -1.473 -4.807 -10.914 1.00 60.31 112 ALA A CA 1
ATOM 862 C C . ALA A 1 112 ? -0.181 -4.006 -10.676 1.00 60.31 112 ALA A C 1
ATOM 864 O O . ALA A 1 112 ? -0.202 -2.995 -9.978 1.00 60.31 112 ALA A O 1
ATOM 865 N N . LEU A 1 113 ? 0.918 -4.411 -11.320 1.00 63.03 113 LEU A N 1
ATOM 866 C CA . LEU A 1 113 ? 2.208 -3.725 -11.263 1.00 63.03 113 LEU A CA 1
ATOM 867 C C . LEU A 1 113 ? 2.141 -2.340 -11.913 1.00 63.03 113 LEU A C 1
ATOM 869 O O . LEU A 1 113 ? 2.663 -1.372 -11.374 1.00 63.03 113 LEU A O 1
ATOM 873 N N . ASP A 1 114 ? 1.484 -2.249 -13.070 1.00 63.34 114 ASP A N 1
ATOM 874 C CA . ASP A 1 114 ? 1.324 -1.000 -13.819 1.00 63.34 114 ASP A CA 1
ATOM 875 C C . ASP A 1 114 ? 0.433 -0.005 -13.053 1.00 63.34 114 ASP A C 1
ATOM 877 O O . ASP A 1 114 ? 0.726 1.190 -12.994 1.00 63.34 114 ASP A O 1
ATOM 881 N N . SER A 1 115 ? -0.625 -0.501 -12.395 1.00 63.06 115 SER A N 1
ATOM 882 C CA . SER A 1 115 ? -1.455 0.316 -11.497 1.00 63.06 115 SER A CA 1
ATOM 883 C C . SER A 1 115 ? -0.659 0.812 -10.287 1.00 63.06 115 SER A C 1
ATOM 885 O O . SER A 1 115 ? -0.673 2.007 -9.986 1.00 63.06 115 SER A O 1
ATOM 887 N N . PHE A 1 116 ? 0.087 -0.087 -9.641 1.00 67.62 116 PHE A N 1
ATOM 888 C CA . PHE A 1 116 ? 0.926 0.210 -8.481 1.00 67.62 116 PHE A CA 1
ATOM 889 C C . PHE A 1 116 ? 2.005 1.249 -8.783 1.00 67.62 116 PHE A C 1
ATOM 891 O O . PHE A 1 116 ? 2.091 2.260 -8.095 1.00 67.62 116 PHE A O 1
ATOM 898 N N . LEU A 1 117 ? 2.805 1.019 -9.827 1.00 63.72 117 LEU A N 1
ATOM 899 C CA . LEU A 1 117 ? 3.961 1.854 -10.145 1.00 63.72 117 LEU A CA 1
ATOM 900 C C . LEU A 1 117 ? 3.562 3.221 -10.711 1.00 63.72 117 LEU A C 1
ATOM 902 O O . LEU A 1 117 ? 4.278 4.196 -10.489 1.00 63.72 117 LEU A O 1
ATOM 906 N N . PHE A 1 118 ? 2.450 3.307 -11.452 1.00 60.50 118 PHE A N 1
ATOM 907 C CA . PHE A 1 118 ? 2.186 4.485 -12.288 1.00 60.50 118 PHE A CA 1
ATOM 908 C C . PHE A 1 118 ? 0.847 5.180 -12.048 1.00 60.50 118 PHE A C 1
ATOM 910 O O . PHE A 1 118 ? 0.690 6.321 -12.484 1.00 60.50 118 PHE A O 1
ATOM 917 N N . LYS A 1 119 ? -0.130 4.552 -11.381 1.00 68.94 119 LYS A N 1
ATOM 918 C CA . LYS A 1 119 ? -1.496 5.105 -11.289 1.00 68.94 119 LYS A CA 1
ATOM 919 C C . LYS A 1 119 ? -1.945 5.387 -9.869 1.00 68.94 119 LYS A C 1
ATOM 921 O O . LYS A 1 119 ? -2.564 6.426 -9.641 1.00 68.94 119 LYS A O 1
ATOM 926 N N . GLU A 1 120 ? -1.617 4.541 -8.908 1.00 79.00 120 GLU A N 1
ATOM 927 C CA . GLU A 1 120 ? -2.089 4.689 -7.530 1.00 79.00 120 GLU A CA 1
ATOM 928 C C . GLU A 1 120 ? -1.165 5.580 -6.692 1.00 79.00 120 GLU A C 1
ATOM 930 O O . GLU A 1 120 ? 0.041 5.638 -6.923 1.00 79.00 120 GLU A O 1
ATOM 935 N N . ALA A 1 121 ? -1.736 6.318 -5.733 1.00 85.12 121 ALA A N 1
ATOM 936 C CA . ALA A 1 121 ? -0.945 6.973 -4.692 1.00 85.12 121 ALA A CA 1
ATOM 937 C C . ALA A 1 121 ? -0.277 5.890 -3.837 1.00 85.12 121 ALA A C 1
ATOM 939 O O . ALA A 1 121 ? -0.937 4.933 -3.422 1.00 85.12 121 ALA A O 1
ATOM 940 N N . ASN A 1 122 ? 1.028 6.011 -3.633 1.00 85.62 122 ASN A N 1
ATOM 941 C CA . ASN A 1 122 ? 1.839 5.007 -2.963 1.00 85.62 122 ASN A CA 1
ATOM 942 C C . ASN A 1 122 ? 3.078 5.655 -2.349 1.00 85.62 122 ASN A C 1
ATOM 944 O O . ASN A 1 122 ? 3.517 6.725 -2.784 1.00 85.62 122 ASN A O 1
ATOM 948 N N . ASP A 1 123 ? 3.674 4.970 -1.386 1.00 83.81 123 ASP A N 1
ATOM 949 C CA . ASP A 1 123 ? 4.894 5.417 -0.725 1.00 83.81 123 ASP A CA 1
ATOM 950 C C . ASP A 1 123 ? 6.170 4.843 -1.363 1.00 83.81 123 ASP A C 1
ATOM 952 O O . ASP A 1 123 ? 7.222 4.963 -0.763 1.00 83.81 123 ASP A O 1
ATOM 956 N N . ILE A 1 124 ? 6.112 4.284 -2.580 1.00 81.25 124 ILE A N 1
ATOM 957 C CA . ILE A 1 124 ? 7.114 3.442 -3.274 1.00 81.25 124 ILE A CA 1
ATOM 958 C C . ILE A 1 124 ? 7.055 1.955 -2.923 1.00 81.25 124 ILE A C 1
ATOM 960 O O . ILE A 1 124 ? 7.351 1.116 -3.776 1.00 81.25 124 ILE A O 1
ATOM 964 N N . ALA A 1 125 ? 6.666 1.599 -1.699 1.00 80.06 125 ALA A N 1
ATOM 965 C CA . ALA A 1 125 ? 6.638 0.209 -1.260 1.00 80.06 125 ALA A CA 1
ATOM 966 C C . ALA A 1 125 ? 5.217 -0.364 -1.258 1.00 80.06 125 ALA A C 1
ATOM 968 O O . ALA A 1 125 ? 5.004 -1.537 -1.570 1.00 80.06 125 ALA A O 1
ATOM 969 N N . VAL A 1 126 ? 4.229 0.461 -0.934 1.00 85.31 126 VAL A N 1
ATOM 970 C CA . VAL A 1 126 ? 2.845 0.054 -0.719 1.00 85.31 126 VAL A CA 1
ATOM 971 C C . VAL A 1 126 ? 1.904 1.139 -1.239 1.00 85.31 126 VAL A C 1
ATOM 973 O O . VAL A 1 126 ? 2.180 2.332 -1.119 1.00 85.31 126 VAL A O 1
ATOM 976 N N . THR A 1 127 ? 0.773 0.745 -1.832 1.00 89.19 127 THR A N 1
ATOM 977 C CA . THR A 1 127 ? -0.261 1.718 -2.217 1.00 89.19 127 THR A CA 1
ATOM 978 C C . THR A 1 127 ? -1.018 2.216 -1.001 1.00 89.19 127 THR A C 1
ATOM 980 O O . THR A 1 127 ? -1.292 1.458 -0.071 1.00 89.19 127 THR A O 1
ATOM 983 N N . ASN A 1 128 ? -1.475 3.465 -1.055 1.00 90.69 128 ASN A N 1
ATOM 984 C CA . ASN A 1 128 ? -2.356 4.021 -0.032 1.00 90.69 128 ASN A CA 1
ATOM 985 C C . ASN A 1 128 ? -3.607 3.165 0.147 1.00 90.69 128 ASN A C 1
ATOM 987 O O . ASN A 1 128 ? -4.044 2.967 1.273 1.00 90.69 128 ASN A O 1
ATOM 991 N N . LYS A 1 129 ? -4.132 2.589 -0.944 1.00 90.31 129 LYS A N 1
ATOM 992 C CA . LYS A 1 129 ? -5.265 1.662 -0.901 1.00 90.31 129 LYS A CA 1
ATOM 993 C C . LYS A 1 129 ? -4.984 0.455 -0.004 1.00 90.31 129 LYS A C 1
ATOM 995 O O . LYS A 1 129 ? -5.825 0.126 0.821 1.00 90.31 129 LYS A O 1
ATOM 1000 N N . SER A 1 130 ? -3.816 -0.174 -0.138 1.00 90.06 130 SER A N 1
ATOM 1001 C CA . SER A 1 130 ? -3.424 -1.289 0.732 1.00 90.06 130 SER A CA 1
ATOM 1002 C C . SER A 1 130 ? -3.125 -0.833 2.162 1.00 90.06 130 SER A C 1
ATOM 1004 O O . SER A 1 130 ? -3.499 -1.520 3.109 1.00 90.06 130 SER A O 1
ATOM 1006 N N . ILE A 1 131 ? -2.508 0.339 2.348 1.00 92.50 131 ILE A N 1
ATOM 1007 C CA . ILE A 1 131 ? -2.217 0.891 3.682 1.00 92.50 131 ILE A CA 1
ATOM 1008 C C . ILE A 1 131 ? -3.510 1.134 4.474 1.00 92.50 131 ILE A C 1
ATOM 1010 O O . ILE A 1 131 ? -3.552 0.877 5.673 1.00 92.50 131 ILE A O 1
ATOM 1014 N N . VAL A 1 132 ? -4.581 1.601 3.831 1.00 92.81 132 VAL A N 1
ATOM 1015 C CA . VAL A 1 132 ? -5.823 1.999 4.522 1.00 92.81 132 VAL A CA 1
ATOM 1016 C C . VAL A 1 132 ? -6.954 0.976 4.405 1.00 92.81 132 VAL A C 1
ATOM 1018 O O . VAL A 1 132 ? -8.077 1.263 4.808 1.00 92.81 132 VAL A O 1
ATOM 1021 N N . ASP A 1 133 ? -6.682 -0.222 3.882 1.00 89.75 133 ASP A N 1
ATOM 1022 C CA . ASP A 1 133 ? -7.709 -1.229 3.572 1.00 89.75 133 ASP A CA 1
ATOM 1023 C C . ASP A 1 133 ? -8.576 -1.615 4.789 1.00 89.75 133 ASP A C 1
ATOM 1025 O O . ASP A 1 133 ? -9.783 -1.820 4.661 1.00 89.75 133 ASP A O 1
ATOM 1029 N N . LEU A 1 134 ? -7.996 -1.575 5.996 1.00 86.50 134 LEU A N 1
ATOM 1030 C CA . LEU A 1 134 ? -8.677 -1.843 7.275 1.00 86.50 134 LEU A CA 1
ATOM 1031 C C . LEU A 1 134 ? -9.838 -0.882 7.569 1.00 86.50 134 LEU A C 1
ATOM 1033 O O . LEU A 1 134 ? -10.750 -1.215 8.331 1.00 86.50 134 LEU A O 1
ATOM 1037 N N . LEU A 1 135 ? -9.873 0.296 6.936 1.00 86.00 135 LEU A N 1
ATOM 1038 C CA . LEU A 1 135 ? -11.016 1.203 7.044 1.00 86.00 135 LEU A CA 1
ATOM 1039 C C . LEU A 1 135 ? -12.314 0.563 6.534 1.00 86.00 135 LEU A C 1
ATOM 1041 O O . LEU A 1 135 ? -13.390 0.924 7.013 1.00 86.00 135 LEU A O 1
ATOM 1045 N N . ASN A 1 136 ? -12.226 -0.441 5.661 1.00 82.00 136 ASN A N 1
ATOM 1046 C CA . ASN A 1 136 ? -13.380 -1.157 5.122 1.00 82.00 136 ASN A CA 1
ATOM 1047 C C . ASN A 1 136 ? -13.958 -2.217 6.082 1.00 82.00 136 ASN A C 1
ATOM 1049 O O . ASN A 1 136 ? -15.044 -2.728 5.822 1.00 82.00 136 ASN A O 1
ATOM 1053 N N . ALA A 1 137 ? -13.290 -2.541 7.198 1.00 82.50 137 ALA A N 1
ATOM 1054 C CA . ALA A 1 137 ? -13.724 -3.608 8.105 1.00 82.50 137 ALA A CA 1
ATOM 1055 C C . ALA A 1 137 ? -15.068 -3.293 8.795 1.00 82.50 137 ALA A C 1
ATOM 1057 O O . ALA A 1 137 ? -15.171 -2.384 9.620 1.00 82.50 137 ALA A O 1
ATOM 1058 N N . SER A 1 138 ? -16.132 -4.028 8.484 1.00 76.06 138 SER A N 1
ATOM 1059 C CA . SER A 1 138 ? -17.424 -3.860 9.158 1.00 76.06 138 SER A CA 1
ATOM 1060 C C . SER A 1 138 ? -17.379 -4.474 10.560 1.00 76.06 138 SER A C 1
ATOM 1062 O O . SER A 1 138 ? -17.136 -5.669 10.681 1.00 76.06 138 SER A O 1
ATOM 1064 N N . GLY A 1 139 ? -17.645 -3.688 11.606 1.00 80.75 139 GLY A N 1
ATOM 1065 C CA . GLY A 1 139 ? -17.768 -4.198 12.982 1.00 80.75 139 GLY A CA 1
ATOM 1066 C C . GLY A 1 139 ? -16.703 -3.717 13.967 1.00 80.75 139 GLY A C 1
ATOM 1067 O O . GLY A 1 139 ? -16.817 -3.999 15.155 1.00 80.75 139 GLY A O 1
ATOM 1068 N N . TRP A 1 140 ? -15.713 -2.950 13.511 1.00 89.50 140 TRP A N 1
ATOM 1069 C CA . TRP A 1 140 ? -14.749 -2.322 14.411 1.00 89.50 140 TRP A CA 1
ATOM 1070 C C . TRP A 1 140 ? -15.387 -1.174 15.191 1.00 89.50 140 TRP A C 1
ATOM 1072 O O . TRP A 1 140 ? -15.980 -0.267 14.602 1.00 89.50 140 TRP A O 1
ATOM 1082 N N . LYS A 1 141 ? -15.231 -1.201 16.513 1.00 89.62 141 LYS A N 1
ATOM 1083 C CA . LYS A 1 141 ? -15.753 -0.219 17.463 1.00 89.62 141 LYS A CA 1
ATOM 1084 C C . LYS A 1 141 ? -15.090 1.144 17.296 1.00 89.62 141 LYS A C 1
ATOM 1086 O O . LYS A 1 141 ? -15.775 2.162 17.363 1.00 89.62 141 LYS A O 1
ATOM 1091 N N . THR A 1 142 ? -13.781 1.156 17.052 1.00 89.00 142 THR A N 1
ATOM 1092 C CA . THR A 1 142 ? -13.005 2.371 16.788 1.00 89.00 142 THR A CA 1
ATOM 1093 C C . THR A 1 142 ? -12.263 2.208 15.475 1.00 89.00 142 THR A C 1
ATOM 1095 O O . THR A 1 142 ? -11.483 1.274 15.300 1.00 89.00 142 THR A O 1
ATOM 1098 N N . LYS A 1 143 ? -12.504 3.124 14.537 1.00 88.88 143 LYS A N 1
ATOM 1099 C CA . LYS A 1 143 ? -11.766 3.163 13.276 1.00 88.88 143 LYS A CA 1
ATOM 1100 C C . LYS A 1 143 ? -10.405 3.834 13.476 1.00 88.88 143 LYS A C 1
ATOM 1102 O O . LYS A 1 143 ? -10.337 4.798 14.236 1.00 88.88 143 LYS A O 1
ATOM 1107 N N . PRO A 1 144 ? -9.344 3.361 12.802 1.00 90.94 144 PRO A N 1
ATOM 1108 C CA . PRO A 1 144 ? -8.050 4.028 12.833 1.00 90.94 144 PRO A CA 1
ATOM 1109 C C . PRO A 1 144 ? -8.140 5.442 12.266 1.00 90.94 144 PRO A C 1
ATOM 1111 O O . PRO A 1 144 ? -8.810 5.667 11.255 1.00 90.94 144 PRO A O 1
ATOM 1114 N N . GLU A 1 145 ? -7.415 6.375 12.872 1.00 91.88 145 GLU A N 1
ATOM 1115 C CA . GLU A 1 145 ? -7.180 7.684 12.265 1.00 91.88 145 GLU A CA 1
ATOM 1116 C C . GLU A 1 145 ? -6.119 7.558 11.173 1.00 91.88 145 GLU A C 1
ATOM 1118 O O . GLU A 1 145 ? -5.141 6.822 11.330 1.00 91.88 145 GLU A O 1
ATOM 1123 N N . VAL A 1 146 ? -6.314 8.258 10.054 1.00 93.25 146 VAL A N 1
ATOM 1124 C CA . VAL A 1 146 ? -5.426 8.169 8.891 1.00 93.25 146 VAL A CA 1
ATOM 1125 C C . VAL A 1 146 ? -4.912 9.541 8.504 1.00 93.25 146 VAL A C 1
ATOM 1127 O O . VAL A 1 146 ? -5.692 10.456 8.243 1.00 93.25 146 VAL A O 1
ATOM 1130 N N . PHE A 1 147 ? -3.594 9.642 8.378 1.00 92.56 147 PHE A N 1
ATOM 1131 C CA . PHE A 1 147 ? -2.903 10.839 7.932 1.00 92.56 147 PHE A CA 1
ATOM 1132 C C . PHE A 1 147 ? -2.117 10.550 6.664 1.00 92.56 147 PHE A C 1
ATOM 1134 O O . PHE A 1 147 ? -1.286 9.642 6.623 1.00 92.56 147 PHE A O 1
ATOM 1141 N N . TYR A 1 148 ? -2.368 11.346 5.632 1.00 92.12 148 TYR A N 1
ATOM 1142 C CA . TYR A 1 148 ? -1.592 11.303 4.402 1.00 92.12 148 TYR A CA 1
ATOM 1143 C C . TYR A 1 148 ? -0.454 12.316 4.473 1.00 92.12 148 TYR A C 1
ATOM 1145 O O . TYR A 1 148 ? -0.663 13.455 4.890 1.00 92.12 148 TYR A O 1
ATOM 1153 N N . THR A 1 149 ? 0.746 11.909 4.072 1.00 90.62 149 THR A N 1
ATOM 1154 C CA . THR A 1 149 ? 1.934 12.765 4.116 1.00 90.62 149 THR A CA 1
ATOM 1155 C C . THR A 1 149 ? 2.736 12.670 2.824 1.00 90.62 149 THR A C 1
ATOM 1157 O O . THR A 1 149 ? 2.857 11.599 2.227 1.00 90.62 149 THR A O 1
ATOM 1160 N N . ALA A 1 150 ? 3.326 13.788 2.405 1.00 88.50 150 ALA A N 1
ATOM 1161 C CA . ALA A 1 150 ? 4.270 13.845 1.296 1.00 88.50 150 ALA A CA 1
ATOM 1162 C C . ALA A 1 150 ? 5.606 13.207 1.720 1.00 88.50 150 ALA A C 1
ATOM 1164 O O . ALA A 1 150 ? 6.570 13.896 2.064 1.00 88.50 150 ALA A O 1
ATOM 1165 N N . CYS A 1 151 ? 5.629 11.876 1.763 1.00 85.94 151 CYS A N 1
ATOM 1166 C CA . CYS A 1 151 ? 6.752 11.056 2.201 1.00 85.94 151 CYS A CA 1
ATOM 1167 C C . CYS A 1 151 ? 6.819 9.733 1.418 1.00 85.94 151 CYS A C 1
ATOM 1169 O O . CYS A 1 151 ? 5.802 9.244 0.924 1.00 85.94 151 CYS A O 1
ATOM 1171 N N . ASP A 1 152 ? 8.023 9.182 1.290 1.00 85.38 152 ASP A N 1
ATOM 1172 C CA . ASP A 1 152 ? 8.268 7.844 0.756 1.00 85.38 152 ASP A CA 1
ATOM 1173 C C . ASP A 1 152 ? 8.537 6.838 1.890 1.00 85.38 152 ASP A C 1
ATOM 1175 O O . ASP A 1 152 ? 8.766 7.209 3.044 1.00 85.38 152 ASP A O 1
ATOM 1179 N N . HIS A 1 153 ? 8.533 5.551 1.550 1.00 87.12 153 HIS A N 1
ATOM 1180 C CA . HIS A 1 153 ? 8.590 4.449 2.502 1.00 87.12 153 HIS A CA 1
ATOM 1181 C C . HIS A 1 153 ? 9.882 4.404 3.322 1.00 87.12 153 HIS A C 1
ATOM 1183 O O . HIS A 1 153 ? 9.899 3.848 4.418 1.00 87.12 153 HIS A O 1
ATOM 1189 N N . LEU A 1 154 ? 10.971 4.981 2.808 1.00 83.19 154 LEU A N 1
ATOM 1190 C CA . LEU A 1 154 ? 12.277 4.970 3.464 1.00 83.19 154 LEU A CA 1
ATOM 1191 C C . LEU A 1 154 ? 12.465 6.169 4.397 1.00 83.19 154 LEU A C 1
ATOM 1193 O O . LEU A 1 154 ? 13.332 6.135 5.269 1.00 83.19 154 LEU A O 1
ATOM 1197 N N . ASN A 1 155 ? 11.656 7.215 4.230 1.00 83.44 155 ASN A N 1
ATOM 1198 C CA . ASN A 1 155 ? 11.878 8.506 4.868 1.00 83.44 155 ASN A CA 1
ATOM 1199 C C . ASN A 1 155 ? 10.806 8.904 5.889 1.00 83.44 155 ASN A C 1
ATOM 1201 O O . ASN A 1 155 ? 10.883 10.018 6.403 1.00 83.44 155 ASN A O 1
ATOM 1205 N N . TYR A 1 156 ? 9.861 8.026 6.252 1.00 87.38 156 TYR A N 1
ATOM 1206 C CA . TYR A 1 156 ? 8.826 8.342 7.254 1.00 87.38 156 TYR A CA 1
ATOM 1207 C C . TYR A 1 156 ? 9.400 8.924 8.551 1.00 87.38 156 TYR A C 1
ATOM 1209 O O . TYR A 1 156 ? 8.885 9.913 9.060 1.00 87.38 156 TYR A O 1
ATOM 1217 N N . PHE A 1 157 ? 10.497 8.358 9.057 1.00 88.56 157 PHE A N 1
ATOM 1218 C CA . PHE A 1 157 ? 11.099 8.777 10.329 1.00 88.56 157 PHE A CA 1
ATOM 1219 C C . PHE A 1 157 ? 12.067 9.962 10.211 1.00 88.56 157 PHE A C 1
ATOM 1221 O O . PHE A 1 157 ? 12.513 10.489 11.224 1.00 88.56 157 PHE A O 1
ATOM 1228 N N . ASN A 1 158 ? 12.369 10.396 8.985 1.00 83.50 158 ASN A N 1
ATOM 1229 C CA . ASN A 1 158 ? 13.222 11.553 8.697 1.00 83.50 158 ASN A CA 1
ATOM 1230 C C . ASN A 1 158 ? 12.432 12.714 8.068 1.00 83.50 158 ASN A C 1
ATOM 1232 O O . ASN A 1 158 ? 13.013 13.729 7.692 1.00 83.50 158 ASN A O 1
ATOM 1236 N N . ASN A 1 159 ? 11.114 12.567 7.921 1.00 84.06 159 ASN A N 1
ATOM 1237 C CA . ASN A 1 159 ? 10.236 13.571 7.343 1.00 84.06 159 ASN A CA 1
ATOM 1238 C C . ASN A 1 159 ? 9.483 14.292 8.464 1.00 84.06 159 ASN A C 1
ATOM 1240 O O . ASN A 1 159 ? 8.671 13.693 9.167 1.00 84.06 159 ASN A O 1
ATOM 1244 N N . GLU A 1 160 ? 9.736 15.592 8.610 1.00 85.62 160 GLU A N 1
ATOM 1245 C CA . GLU A 1 160 ? 9.152 16.403 9.684 1.00 85.62 160 GLU A CA 1
ATOM 1246 C C . GLU A 1 160 ? 7.621 16.360 9.689 1.00 85.62 160 GLU A C 1
ATOM 1248 O O . GLU A 1 160 ? 7.028 16.220 10.754 1.00 85.62 160 GLU A O 1
ATOM 1253 N N . LYS A 1 161 ? 6.976 16.396 8.513 1.00 83.12 161 LYS A N 1
ATOM 1254 C CA . LYS A 1 161 ? 5.509 16.319 8.413 1.00 83.12 161 LYS A CA 1
ATOM 1255 C C . LYS A 1 161 ? 4.978 14.968 8.878 1.00 83.12 161 LYS A C 1
ATOM 1257 O O . LYS A 1 161 ? 3.944 14.910 9.534 1.00 83.12 161 LYS A O 1
ATOM 1262 N N . ALA A 1 162 ? 5.664 13.878 8.532 1.00 83.62 162 ALA A N 1
ATOM 1263 C CA . ALA A 1 162 ? 5.283 12.544 8.988 1.00 83.62 162 ALA A CA 1
ATOM 1264 C C . ALA A 1 162 ? 5.455 12.394 10.510 1.00 83.62 162 ALA A C 1
ATOM 1266 O O . ALA A 1 162 ? 4.607 11.793 11.162 1.00 83.62 162 ALA A O 1
ATOM 1267 N N . MET A 1 163 ? 6.513 12.978 11.078 1.00 85.44 163 MET A N 1
ATOM 1268 C CA . MET A 1 163 ? 6.804 12.905 12.511 1.00 85.44 163 MET A CA 1
ATOM 1269 C C . MET A 1 163 ? 5.924 13.820 13.365 1.00 85.44 163 MET A C 1
ATOM 1271 O O . MET A 1 163 ? 5.554 13.429 14.463 1.00 85.44 163 MET A O 1
ATOM 1275 N N . SER A 1 164 ? 5.527 14.993 12.864 1.00 85.31 164 SER A N 1
ATOM 1276 C CA . SER A 1 164 ? 4.644 15.929 13.580 1.00 85.31 164 SER A CA 1
ATOM 1277 C C . SER A 1 164 ? 3.175 15.487 13.633 1.00 85.31 164 SER A C 1
ATOM 1279 O O . SER A 1 164 ? 2.316 16.258 14.048 1.00 85.31 164 SER A O 1
ATOM 1281 N N . THR A 1 165 ? 2.873 14.300 13.108 1.00 79.44 165 THR A N 1
ATOM 1282 C CA . THR A 1 165 ? 1.522 13.732 13.031 1.00 79.44 165 THR A CA 1
ATOM 1283 C C . THR A 1 165 ? 1.160 12.914 14.284 1.00 79.44 165 THR A C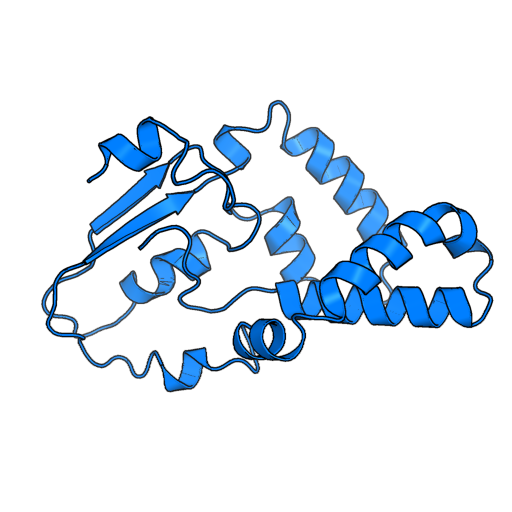 1
ATOM 1285 O O . THR A 1 165 ? -0.016 12.634 14.507 1.00 79.44 165 THR A O 1
ATOM 1288 N N . LEU A 1 166 ? 2.157 12.537 15.095 1.00 66.38 166 LEU A N 1
ATOM 1289 C CA . LEU A 1 166 ? 2.005 11.855 16.389 1.00 66.38 166 LEU A CA 1
ATOM 1290 C C . LEU A 1 166 ? 2.236 12.832 17.546 1.00 66.38 166 LEU A C 1
ATOM 1292 O O . LEU A 1 166 ? 1.574 12.641 18.589 1.00 66.38 166 LEU A O 1
#

Foldseek 3Di:
DEQDFLQFFCVLVVLVVLVVLQVVVVVPPVVCVVVNVVSVVSVVVCPPCVVVNQLRHNPRHCNVVVPPLDAPPDEAAFEFAFQVLVDVPLQVVLVVVLVVVVVVDDDDDCPRVNCRRRPAGHLVTHGPCRRQVSQPRPPHPDHYHYHYDNHHPVCLVVDPVSVVVD

pLDDT: mean 74.73, std 13.04, range [50.09, 93.75]

Radius of gyration: 17.8 Å; chains: 1; bounding box: 41×35×47 Å

Sequence (166 aa):
MFGTPNNGTPWADVRDMAESLLTYAMNGAVFLKPWMFVLNLVGKLVGGTQTSLKQMDIKTGIYGLLNDGTDPGIPYVIVAGNTKEIIPKFEETASLLSRLFTRLRKRGAYDALDSFLFKEANDIAVTNKSIVDLLNASGWKTKPEVFYTACDHLNYFNNEKAMSTL

Secondary structure (DSSP, 8-state):
-BS--SS--THHHHHHHHHHHHHHHHTT-GGGGGGHHHHHHHHHHHTTTHHHHHHT-TTTSSHHHH-SS---SS--EEEEE-GGGTSTTHHHHHHHHHHHHHHH--TTTTHHHHHHHHTS-B-SSSBHHHHTGGGG-TT-SSPPEEEEES--TTTGGG-HHHHTT-